Protein AF-A0A3S0C5V8-F1 (afdb_monomer)

Nearest PDB structures (foldseek):
  4mh6-assembly1_A  TM=5.976E-01  e=8.632E+00  Vibrio parahaemolyticus RIMD 2210633

pLDDT: mean 81.15, std 10.02, range [52.47, 95.38]

Organism: NCBI:txid2496558

Mean predicted aligned error: 11.66 Å

Secondary structure (DSSP, 8-state):
-HHHHHHHHHHHHHHHT-HHHHHHHHHHHHHHHHHHHHHHHHHTTHHHHHHHHHHHHHHHHHHHHHSTTS-HHHHHHHHHHHHHHHHHHHTT---GGGSHHHHHHHHHHHHH-

Solvent-accessible surface area (backbone atoms only — not comparable to full-atom values): 6441 Å² total; per-residue (Å²): 113,72,67,61,54,54,50,50,54,54,52,50,53,57,55,74,68,35,66,71,54,53,54,52,49,52,51,51,50,48,52,52,51,51,52,51,50,55,50,51,66,70,48,76,61,39,83,68,47,49,59,55,50,40,53,51,50,37,54,48,41,55,55,55,64,69,43,87,85,64,57,68,70,58,50,50,51,45,50,54,51,38,51,51,42,49,51,26,61,78,66,72,48,75,58,61,71,73,40,87,55,22,60,52,54,55,54,52,54,65,73,79,107

Radius of gyration: 24.87 Å; Cα contacts (8 Å, |Δi|>4): 39; chains: 1; bounding box: 40×32×78 Å

Sequence (113 aa):
MIRLLNLILNEQMKMYGRVRTWILAILLVLIVVTSAILSHSNHRGADDDWKKRAADTIQHNQTELASSDLPEKFKQQMREESALQQYMLDHNFPPTDNTLWGGTLGAAGLILL

Foldseek 3Di:
DVVVVVVVVVVVVVCVVDVVNVVVVVVVVVVVVVLVVVLVVVQPPQLVVQLVVLVVLLVVLVVVLVVPPDDVVVNVVSVVSNVVSVVCNVVVPGDCCNDPCVSVVVVVVVVVD

Structure (mmCIF, N/CA/C/O backbone):
data_AF-A0A3S0C5V8-F1
#
_entry.id   AF-A0A3S0C5V8-F1
#
loop_
_atom_site.group_PDB
_atom_site.id
_atom_site.type_symbol
_atom_site.label_atom_id
_atom_site.label_alt_id
_atom_site.label_comp_id
_atom_site.label_asym_id
_atom_site.label_entity_id
_atom_site.label_seq_id
_atom_site.pdbx_PDB_ins_code
_atom_site.Cartn_x
_atom_site.Cartn_y
_atom_site.Cartn_z
_atom_site.occupancy
_atom_site.B_iso_or_equiv
_atom_site.auth_seq_id
_atom_site.auth_comp_id
_atom_site.auth_asym_id
_atom_site.auth_atom_id
_atom_site.pdbx_PDB_model_num
ATOM 1 N N . MET A 1 1 ? -0.595 -8.120 -44.745 1.00 62.03 1 MET A N 1
ATOM 2 C CA . MET A 1 1 ? -0.215 -8.114 -43.311 1.00 62.03 1 MET A CA 1
ATOM 3 C C . MET A 1 1 ? 1.240 -7.688 -43.084 1.00 62.03 1 MET A C 1
ATOM 5 O O . MET A 1 1 ? 1.4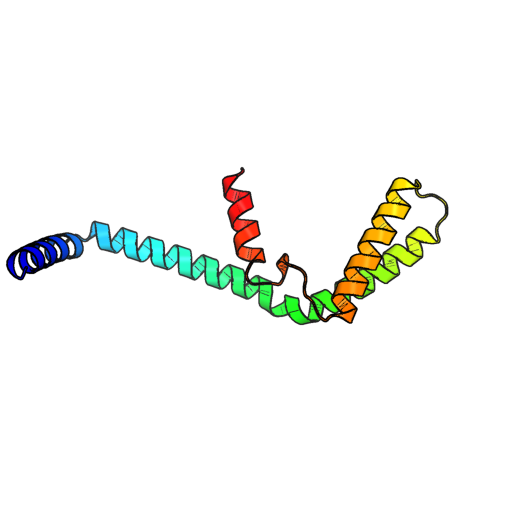50 -6.756 -42.325 1.00 62.03 1 MET A O 1
ATOM 9 N N . ILE A 1 2 ? 2.229 -8.243 -43.799 1.00 73.00 2 ILE A N 1
ATOM 10 C CA . ILE A 1 2 ? 3.671 -7.930 -43.617 1.00 73.00 2 ILE A CA 1
ATOM 11 C C . ILE A 1 2 ? 4.020 -6.435 -43.799 1.00 73.00 2 ILE A C 1
ATOM 13 O O . ILE A 1 2 ? 4.856 -5.897 -43.082 1.00 73.00 2 ILE A O 1
ATOM 17 N N . ARG A 1 3 ? 3.340 -5.717 -44.706 1.00 78.88 3 ARG A N 1
ATOM 18 C CA . ARG A 1 3 ? 3.603 -4.282 -44.934 1.00 78.88 3 ARG A CA 1
ATOM 19 C C . ARG A 1 3 ? 3.233 -3.391 -43.745 1.00 78.88 3 ARG A C 1
ATOM 21 O O . ARG A 1 3 ? 3.974 -2.466 -43.449 1.00 78.88 3 ARG A O 1
ATOM 28 N N . LEU A 1 4 ? 2.133 -3.686 -43.050 1.00 84.88 4 LEU A N 1
ATOM 29 C CA . LEU A 1 4 ? 1.724 -2.933 -41.858 1.00 84.88 4 LEU A CA 1
ATOM 30 C C . LEU A 1 4 ? 2.718 -3.133 -40.708 1.00 84.88 4 LEU A C 1
ATOM 32 O O . LEU A 1 4 ? 3.079 -2.170 -40.042 1.00 84.88 4 LEU A O 1
ATOM 36 N N . LEU A 1 5 ? 3.227 -4.357 -40.541 1.00 81.69 5 LEU A N 1
ATOM 37 C CA . LEU A 1 5 ? 4.267 -4.661 -39.555 1.00 81.69 5 LEU A CA 1
ATOM 38 C C . LEU A 1 5 ? 5.563 -3.885 -39.836 1.00 81.69 5 LEU A C 1
ATOM 40 O O . LEU A 1 5 ? 6.145 -3.322 -38.915 1.00 81.69 5 LEU A O 1
ATOM 44 N N . ASN A 1 6 ? 5.967 -3.761 -41.105 1.00 84.00 6 ASN A N 1
ATOM 45 C CA . ASN A 1 6 ? 7.142 -2.967 -41.477 1.00 84.00 6 ASN A CA 1
ATOM 46 C C . ASN A 1 6 ? 6.967 -1.464 -41.203 1.00 84.00 6 ASN A C 1
ATOM 48 O O . ASN A 1 6 ? 7.930 -0.809 -40.811 1.00 84.00 6 ASN A O 1
ATOM 52 N N . LEU A 1 7 ? 5.759 -0.909 -41.372 1.00 83.50 7 LEU A N 1
ATOM 53 C CA . LEU A 1 7 ? 5.484 0.484 -40.995 1.00 83.50 7 LEU A CA 1
ATOM 54 C C . LEU A 1 7 ? 5.566 0.682 -39.477 1.00 83.50 7 LEU A C 1
ATOM 56 O O . LEU A 1 7 ? 6.202 1.635 -39.032 1.00 83.50 7 LEU A O 1
ATOM 60 N N . ILE A 1 8 ? 4.978 -0.232 -38.699 1.00 82.69 8 ILE A N 1
ATOM 61 C CA . ILE A 1 8 ? 5.023 -0.194 -37.231 1.00 82.69 8 ILE A CA 1
ATOM 62 C C . ILE A 1 8 ? 6.473 -0.250 -36.743 1.00 82.69 8 ILE A C 1
ATOM 64 O O . ILE A 1 8 ? 6.872 0.566 -35.920 1.00 82.69 8 ILE A O 1
ATOM 68 N N . LEU A 1 9 ? 7.286 -1.159 -37.285 1.00 80.62 9 LEU A N 1
ATOM 69 C CA . LEU A 1 9 ? 8.702 -1.272 -36.927 1.00 80.62 9 LEU A CA 1
ATOM 70 C C . LEU A 1 9 ? 9.485 0.009 -37.251 1.00 80.62 9 LEU A C 1
ATOM 72 O O . LEU A 1 9 ? 10.312 0.441 -36.451 1.00 80.62 9 LEU A O 1
ATOM 76 N N . ASN A 1 10 ? 9.203 0.646 -38.390 1.00 86.75 10 ASN A N 1
ATOM 77 C CA . ASN A 1 10 ? 9.885 1.872 -38.808 1.00 86.75 10 ASN A CA 1
ATOM 78 C C . ASN A 1 10 ? 9.520 3.084 -37.926 1.00 86.75 10 ASN A C 1
ATOM 80 O O . ASN A 1 10 ? 10.380 3.889 -37.567 1.00 86.75 10 ASN A O 1
ATOM 84 N N . GLU A 1 11 ? 8.246 3.201 -37.550 1.00 84.06 11 GLU A N 1
ATOM 85 C CA . GLU A 1 11 ? 7.744 4.205 -36.600 1.00 84.06 11 GLU A CA 1
ATOM 86 C C . GLU A 1 11 ? 8.330 4.002 -35.195 1.00 84.06 11 GLU A C 1
ATOM 88 O O . GLU A 1 11 ? 8.850 4.946 -34.595 1.00 84.06 11 GLU A O 1
ATOM 93 N N . GLN A 1 12 ? 8.336 2.760 -34.699 1.00 82.19 12 GLN A N 1
ATOM 94 C CA . GLN A 1 12 ? 8.926 2.417 -33.403 1.00 82.19 12 GLN A CA 1
ATOM 95 C C . GLN A 1 12 ? 10.412 2.797 -33.357 1.00 82.19 12 GLN A C 1
ATOM 97 O O . GLN A 1 12 ? 10.854 3.468 -32.425 1.00 82.19 12 GLN A O 1
ATOM 102 N N . MET A 1 13 ? 11.180 2.483 -34.404 1.00 80.62 13 MET A N 1
ATOM 103 C CA . MET A 1 13 ? 12.602 2.837 -34.483 1.00 80.62 13 MET A CA 1
ATOM 104 C C . MET A 1 13 ? 12.840 4.358 -34.385 1.00 80.62 13 MET A C 1
ATOM 106 O O . MET A 1 13 ? 13.786 4.800 -33.733 1.00 80.62 13 MET A O 1
ATOM 110 N N . LYS A 1 14 ? 11.943 5.179 -34.954 1.00 78.38 14 LYS A N 1
ATOM 111 C CA . LYS A 1 14 ? 11.992 6.649 -34.826 1.00 78.38 14 LYS A CA 1
ATOM 112 C C . LYS A 1 14 ? 11.627 7.145 -33.427 1.00 78.38 14 LYS A C 1
ATOM 114 O O . LYS A 1 14 ? 12.210 8.129 -32.965 1.00 78.38 14 LYS A O 1
ATOM 119 N N . MET A 1 15 ? 10.681 6.494 -32.753 1.00 75.81 15 MET A N 1
ATOM 120 C CA . MET A 1 15 ? 10.297 6.822 -31.376 1.00 75.81 15 MET A CA 1
ATOM 121 C C . MET A 1 15 ? 11.429 6.527 -30.384 1.00 75.81 15 MET A C 1
ATOM 123 O O . MET A 1 15 ? 11.732 7.376 -29.539 1.00 75.81 15 MET A O 1
ATOM 127 N N . TYR A 1 16 ? 12.100 5.380 -30.538 1.00 77.62 16 TYR A N 1
ATOM 128 C CA . TYR A 1 16 ? 13.244 4.982 -29.709 1.00 77.62 16 TYR A CA 1
ATOM 129 C C . TYR A 1 16 ? 14.547 5.712 -30.069 1.00 77.62 16 TYR A C 1
ATOM 131 O O . TYR A 1 16 ? 15.442 5.793 -29.237 1.00 77.62 16 TYR A O 1
ATOM 139 N N . GLY A 1 17 ? 14.672 6.316 -31.253 1.00 79.81 17 GLY A N 1
ATOM 140 C CA . GLY A 1 17 ? 15.842 7.139 -31.604 1.00 79.81 17 GLY A CA 1
ATOM 141 C C . GLY A 1 17 ? 15.889 8.509 -30.912 1.00 79.81 17 GLY A C 1
ATOM 142 O O . GLY A 1 17 ? 16.847 9.265 -31.060 1.00 79.81 17 GLY A O 1
ATOM 143 N N . ARG A 1 18 ? 14.838 8.877 -30.176 1.00 86.69 18 ARG A N 1
ATOM 144 C CA . ARG A 1 18 ? 14.639 10.224 -29.647 1.00 86.69 18 ARG A CA 1
ATOM 145 C C . ARG A 1 18 ? 14.971 10.273 -28.154 1.00 86.69 18 ARG A C 1
ATOM 147 O O . ARG A 1 18 ? 14.228 9.759 -27.325 1.00 86.69 18 ARG A O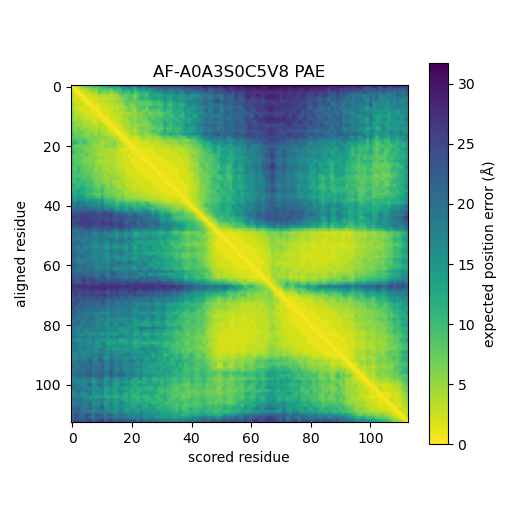 1
ATOM 154 N N . VAL A 1 19 ? 16.051 10.978 -27.809 1.00 84.75 19 VAL A N 1
ATOM 155 C CA . VAL A 1 19 ? 16.596 11.072 -26.436 1.00 84.75 19 VAL A CA 1
ATOM 156 C C . VAL A 1 19 ? 15.548 11.500 -25.397 1.00 84.75 19 VAL A C 1
ATOM 158 O O . VAL A 1 19 ? 15.483 10.920 -24.319 1.00 84.75 19 VAL A O 1
ATOM 161 N N . ARG A 1 20 ? 14.659 12.448 -25.729 1.00 88.12 20 ARG A N 1
ATOM 162 C CA . ARG A 1 20 ? 13.574 12.886 -24.823 1.00 88.12 20 ARG A CA 1
ATOM 163 C C . ARG A 1 20 ? 12.622 11.759 -24.398 1.00 88.12 20 ARG A C 1
ATOM 165 O O . ARG A 1 20 ? 12.144 11.781 -23.270 1.00 88.12 20 ARG A O 1
ATOM 172 N N . THR A 1 21 ? 12.376 10.771 -25.262 1.00 87.31 21 THR A N 1
ATOM 173 C CA . THR A 1 21 ? 11.535 9.611 -24.929 1.00 87.31 21 THR A CA 1
ATOM 174 C C . THR A 1 21 ? 12.212 8.748 -23.865 1.00 87.31 21 THR A C 1
ATOM 176 O O . THR A 1 21 ? 11.562 8.323 -22.917 1.00 87.31 21 THR A O 1
ATOM 179 N N . TRP A 1 22 ? 13.530 8.555 -23.971 1.00 88.88 22 TRP A N 1
ATOM 180 C CA . TRP A 1 22 ? 14.317 7.809 -22.987 1.00 88.88 22 TRP A CA 1
ATOM 181 C C . TRP A 1 22 ? 14.439 8.532 -21.651 1.00 88.88 22 TRP A C 1
ATOM 183 O O . TRP A 1 22 ? 14.327 7.886 -20.618 1.00 88.88 22 TRP A O 1
ATOM 193 N N . ILE A 1 23 ? 14.599 9.860 -21.654 1.00 91.81 23 ILE A N 1
ATOM 194 C CA . ILE A 1 23 ? 14.612 10.653 -20.415 1.00 91.81 23 ILE A CA 1
ATOM 195 C C . ILE A 1 23 ? 13.292 10.470 -19.655 1.00 91.81 23 ILE A C 1
ATOM 197 O O . ILE A 1 23 ? 13.312 10.171 -18.465 1.00 91.81 23 ILE A O 1
ATOM 201 N N . LEU A 1 24 ? 12.150 10.588 -20.343 1.00 91.31 24 LEU A N 1
ATOM 202 C CA . LEU A 1 24 ? 10.835 10.371 -19.732 1.00 91.31 24 LEU A CA 1
ATOM 203 C C . LEU A 1 24 ? 10.633 8.921 -19.282 1.00 91.31 24 LEU A C 1
ATOM 205 O O . LEU A 1 24 ? 10.111 8.694 -18.196 1.00 91.31 24 LEU A O 1
ATOM 209 N N . ALA A 1 25 ? 11.066 7.944 -20.082 1.00 90.81 25 ALA A N 1
ATOM 210 C CA . ALA A 1 25 ? 10.968 6.534 -19.719 1.00 90.81 25 ALA A CA 1
ATOM 211 C C . ALA A 1 25 ? 11.792 6.213 -18.463 1.00 90.81 25 ALA A C 1
ATOM 213 O O . ALA A 1 25 ? 11.282 5.577 -17.546 1.00 90.81 25 ALA A O 1
ATOM 214 N N . ILE A 1 26 ? 13.035 6.699 -18.386 1.00 94.19 26 ILE A N 1
ATOM 215 C CA . ILE A 1 26 ? 13.902 6.533 -17.212 1.00 94.19 26 ILE A CA 1
ATOM 216 C C . ILE A 1 26 ? 13.294 7.232 -15.997 1.00 94.19 26 ILE A C 1
ATOM 218 O O . ILE A 1 26 ? 13.277 6.649 -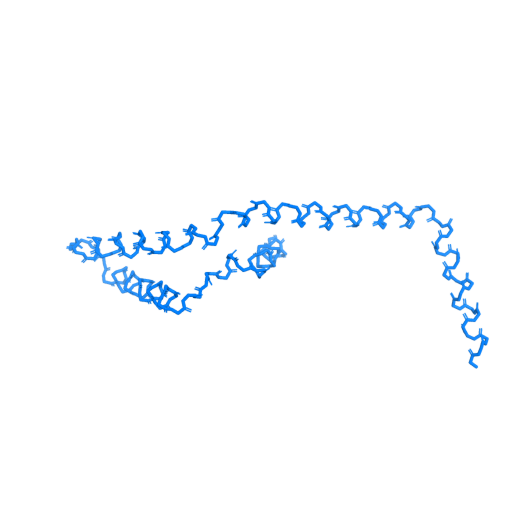14.919 1.00 94.19 26 ILE A O 1
ATOM 222 N N . LEU A 1 27 ? 12.759 8.445 -16.163 1.00 94.31 27 LEU A N 1
ATOM 223 C CA . LEU A 1 27 ? 12.083 9.164 -15.085 1.00 94.31 27 LEU A CA 1
ATOM 224 C C . LEU A 1 27 ? 10.883 8.371 -14.548 1.00 94.31 27 LEU A C 1
ATOM 226 O O . LEU A 1 27 ? 10.725 8.247 -13.337 1.00 94.31 27 LEU A O 1
ATOM 230 N N . LEU A 1 28 ? 10.071 7.794 -15.435 1.00 94.31 28 LEU A N 1
ATOM 231 C CA . LEU A 1 28 ? 8.921 6.974 -15.056 1.00 94.31 28 LEU A CA 1
ATOM 232 C C . LEU A 1 28 ? 9.371 5.713 -14.311 1.00 94.31 28 LEU A C 1
ATOM 234 O O . LEU A 1 28 ? 8.846 5.417 -13.239 1.00 94.31 28 LEU A O 1
ATOM 238 N N . VAL A 1 29 ? 10.388 5.015 -14.825 1.00 95.00 29 VAL A N 1
ATOM 239 C CA . VAL A 1 29 ? 10.991 3.864 -14.137 1.00 95.00 29 VAL A CA 1
ATOM 240 C C . VAL A 1 29 ? 11.507 4.271 -12.758 1.00 95.00 29 VAL A C 1
ATOM 242 O O . VAL A 1 29 ? 11.253 3.563 -11.790 1.00 95.00 29 VAL A O 1
ATOM 245 N N . LEU A 1 30 ? 12.174 5.421 -12.640 1.00 95.38 30 LEU A N 1
ATOM 246 C CA . LEU A 1 30 ? 12.697 5.915 -11.370 1.00 95.38 30 LEU A CA 1
ATOM 247 C C . LEU A 1 30 ? 11.570 6.148 -10.362 1.00 95.38 30 LEU A C 1
ATOM 249 O O . LEU A 1 30 ? 11.693 5.677 -9.238 1.00 95.38 30 LEU A O 1
ATOM 253 N N . ILE A 1 31 ? 10.471 6.793 -10.767 1.00 91.50 31 ILE A N 1
ATOM 254 C CA . ILE A 1 31 ? 9.290 7.024 -9.915 1.00 91.50 31 ILE A CA 1
ATOM 255 C C . ILE A 1 31 ? 8.674 5.697 -9.444 1.00 91.50 31 ILE A C 1
ATOM 257 O O . ILE A 1 31 ? 8.341 5.540 -8.268 1.00 91.50 31 ILE A O 1
ATOM 261 N N . VAL A 1 32 ? 8.533 4.718 -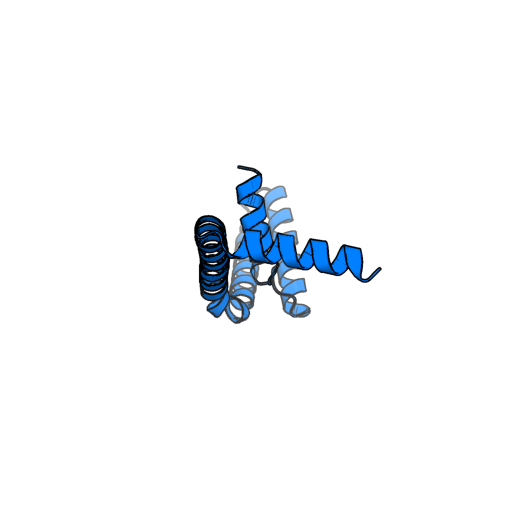10.343 1.00 88.19 32 VAL A N 1
ATOM 262 C CA . VAL A 1 32 ? 7.997 3.390 -9.997 1.00 88.19 32 VAL A CA 1
ATOM 263 C C . VAL A 1 32 ? 8.929 2.657 -9.029 1.00 88.19 32 VAL A C 1
ATOM 265 O O . VAL A 1 32 ? 8.475 2.065 -8.054 1.00 88.19 32 VAL A O 1
ATOM 268 N N . VAL A 1 33 ? 10.240 2.721 -9.252 1.00 89.69 33 VAL A N 1
ATOM 269 C CA . VAL A 1 33 ? 11.220 2.055 -8.388 1.00 89.69 33 VAL A CA 1
ATOM 270 C C . VAL A 1 33 ? 11.276 2.712 -7.008 1.00 89.69 33 VAL A C 1
ATOM 272 O O . VAL A 1 33 ? 11.242 2.003 -6.005 1.00 89.69 33 VAL A O 1
ATOM 275 N N . THR A 1 34 ? 11.322 4.044 -6.919 1.00 86.00 34 THR A N 1
ATOM 276 C CA . THR A 1 34 ? 11.347 4.733 -5.619 1.00 86.00 34 THR A CA 1
ATOM 277 C C . THR A 1 34 ? 10.057 4.516 -4.839 1.00 86.00 34 THR A C 1
ATOM 279 O O . THR A 1 34 ? 10.128 4.209 -3.651 1.00 86.00 34 THR A O 1
ATOM 282 N N . SER A 1 35 ? 8.890 4.587 -5.485 1.00 80.06 35 SER A N 1
ATOM 283 C CA . SER A 1 35 ? 7.609 4.272 -4.832 1.00 80.06 35 SER A CA 1
ATOM 284 C C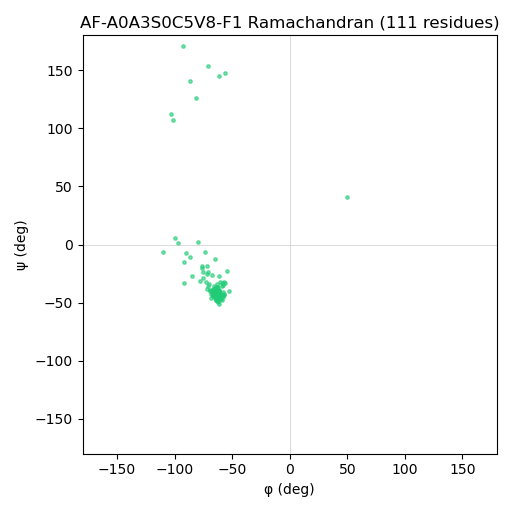 . SER A 1 35 ? 7.540 2.822 -4.339 1.00 80.06 35 SER A C 1
ATOM 286 O O . SER A 1 35 ? 7.105 2.586 -3.211 1.00 80.06 35 SER A O 1
ATOM 288 N N . ALA A 1 36 ? 8.040 1.857 -5.116 1.00 79.06 36 ALA A N 1
ATOM 289 C CA . ALA A 1 36 ? 8.107 0.459 -4.697 1.00 79.06 36 ALA A CA 1
ATOM 290 C C . ALA A 1 36 ? 9.039 0.252 -3.491 1.00 79.06 36 ALA A C 1
ATOM 292 O O . ALA A 1 36 ? 8.687 -0.469 -2.557 1.00 79.06 36 ALA A O 1
ATOM 293 N N . ILE A 1 37 ? 10.205 0.907 -3.477 1.00 81.75 37 ILE A N 1
ATOM 294 C CA . ILE A 1 37 ? 11.154 0.836 -2.355 1.00 81.75 37 ILE A CA 1
ATOM 295 C C . ILE A 1 37 ? 10.537 1.432 -1.085 1.00 81.75 37 ILE A C 1
ATOM 297 O O . ILE A 1 37 ? 10.584 0.786 -0.039 1.00 81.75 37 ILE A O 1
ATOM 301 N N . LEU A 1 38 ? 9.934 2.622 -1.179 1.00 76.06 38 LEU A N 1
ATOM 302 C CA . LEU A 1 38 ? 9.281 3.296 -0.049 1.00 76.06 38 LEU A CA 1
ATOM 303 C C . LEU A 1 38 ? 8.096 2.488 0.494 1.00 76.06 38 LEU A C 1
ATOM 305 O O . LEU A 1 38 ? 7.918 2.366 1.707 1.00 76.06 38 LEU A O 1
ATOM 309 N N . SER A 1 39 ? 7.307 1.889 -0.400 1.00 67.94 39 SER A N 1
ATOM 310 C CA . SER A 1 39 ? 6.236 0.977 -0.011 1.00 67.94 39 SER A CA 1
ATOM 311 C C . SER A 1 39 ? 6.812 -0.224 0.739 1.00 67.94 39 SER A C 1
ATOM 313 O O . SER A 1 39 ? 6.418 -0.488 1.872 1.00 67.94 39 SER A O 1
ATOM 315 N N . HIS A 1 40 ? 7.822 -0.898 0.188 1.00 66.31 40 HIS A N 1
ATOM 316 C CA . HIS A 1 40 ? 8.404 -2.080 0.817 1.00 66.31 40 HIS A CA 1
ATOM 317 C C . HIS A 1 40 ? 9.053 -1.789 2.182 1.00 66.31 40 HIS A C 1
ATOM 319 O O . HIS A 1 40 ? 8.924 -2.603 3.098 1.00 66.31 40 HIS A O 1
ATOM 325 N N . SER A 1 41 ? 9.703 -0.632 2.364 1.00 61.72 41 SER A N 1
ATOM 326 C CA . SER A 1 41 ? 10.276 -0.252 3.663 1.00 61.72 41 SER A CA 1
ATOM 327 C C . SER A 1 41 ? 9.219 -0.069 4.752 1.00 61.72 41 SER A C 1
ATOM 329 O O . SER A 1 41 ? 9.464 -0.478 5.883 1.00 61.72 41 SER A O 1
ATOM 331 N N . ASN A 1 42 ? 8.037 0.458 4.420 1.00 59.97 42 ASN A N 1
ATOM 332 C CA . ASN A 1 42 ? 6.943 0.598 5.387 1.00 59.97 42 ASN A CA 1
ATOM 333 C C . ASN A 1 42 ? 6.316 -0.751 5.783 1.00 59.97 42 ASN A C 1
ATOM 335 O O . ASN A 1 42 ? 5.749 -0.863 6.866 1.00 59.97 42 ASN A O 1
ATOM 339 N N . HIS A 1 43 ? 6.426 -1.780 4.938 1.00 57.97 43 HIS A N 1
ATOM 340 C CA . HIS A 1 43 ? 5.779 -3.077 5.172 1.00 57.97 43 HIS A CA 1
ATOM 341 C C . HIS A 1 43 ? 6.661 -4.089 5.922 1.00 57.97 43 HIS A C 1
ATOM 343 O O . HIS A 1 43 ? 6.138 -5.068 6.447 1.00 57.97 43 HIS A O 1
ATOM 349 N N . ARG A 1 44 ? 7.983 -3.877 6.027 1.00 52.47 44 ARG A N 1
ATOM 350 C CA . ARG A 1 44 ? 8.924 -4.855 6.623 1.00 52.47 44 ARG A CA 1
ATOM 351 C C . ARG A 1 44 ? 8.735 -5.147 8.122 1.00 52.47 44 ARG A C 1
ATOM 353 O O . ARG A 1 44 ? 9.316 -6.117 8.590 1.00 52.47 44 ARG A O 1
ATOM 360 N N . GLY A 1 45 ? 7.940 -4.365 8.853 1.00 52.94 45 GLY A N 1
ATOM 361 C CA . GLY A 1 45 ? 7.532 -4.672 10.238 1.00 52.94 45 GLY A CA 1
ATOM 362 C C . GLY A 1 45 ? 6.050 -5.030 10.385 1.00 52.94 45 GLY A C 1
ATOM 363 O O . GLY A 1 45 ? 5.596 -5.421 11.451 1.00 52.94 45 GLY A O 1
ATOM 364 N N . ALA A 1 46 ? 5.267 -4.903 9.315 1.00 56.72 46 ALA A N 1
ATOM 365 C CA . ALA A 1 46 ? 3.822 -4.807 9.433 1.00 56.72 46 ALA A CA 1
ATOM 366 C C . ALA A 1 46 ? 3.141 -6.149 9.755 1.00 56.72 46 ALA A C 1
ATOM 368 O O . ALA A 1 46 ? 2.093 -6.124 10.397 1.00 56.72 46 ALA A O 1
ATOM 369 N N . ASP A 1 47 ? 3.711 -7.287 9.339 1.00 59.34 47 ASP A N 1
ATOM 370 C CA . ASP A 1 47 ? 3.036 -8.598 9.373 1.00 59.34 47 ASP A CA 1
ATOM 371 C C . ASP A 1 47 ? 3.000 -9.256 10.769 1.00 59.34 47 ASP A C 1
ATOM 373 O O . ASP A 1 47 ? 2.014 -9.896 11.127 1.00 59.34 47 ASP A O 1
ATOM 377 N N . ASP A 1 48 ? 4.010 -9.017 11.608 1.00 61.62 48 ASP A N 1
ATOM 378 C CA . ASP A 1 48 ? 3.985 -9.443 13.018 1.00 61.62 48 ASP A CA 1
ATOM 379 C C . ASP A 1 48 ? 3.409 -8.346 13.933 1.00 61.62 48 ASP A C 1
ATOM 381 O O . ASP A 1 48 ? 2.687 -8.635 14.894 1.00 61.62 48 ASP A O 1
ATOM 385 N N . ASP A 1 49 ? 3.631 -7.067 13.602 1.00 76.88 49 ASP A N 1
ATOM 386 C CA . ASP A 1 49 ? 3.189 -5.950 14.442 1.00 76.88 49 ASP A CA 1
ATOM 387 C C . ASP A 1 49 ? 1.672 -5.730 14.417 1.00 76.88 49 ASP A C 1
ATOM 389 O O . ASP A 1 49 ? 1.123 -5.150 15.355 1.00 76.88 49 ASP A O 1
ATOM 393 N N . TRP A 1 50 ? 0.948 -6.131 13.364 1.00 82.62 50 TRP A N 1
ATOM 394 C CA . TRP A 1 50 ? -0.507 -5.908 13.328 1.00 82.62 50 TRP A CA 1
ATOM 395 C C . TRP A 1 50 ? -1.262 -6.771 14.325 1.00 82.62 50 TRP A C 1
ATOM 397 O O . TRP A 1 50 ? -2.232 -6.294 14.904 1.00 82.62 50 TRP A O 1
ATOM 407 N N . LYS A 1 51 ? -0.799 -8.001 14.576 1.00 85.31 51 LYS A N 1
ATOM 408 C CA . LYS A 1 51 ? -1.427 -8.880 15.567 1.00 85.31 51 LYS A CA 1
ATOM 409 C C . LYS A 1 51 ? -1.260 -8.320 16.967 1.00 85.31 51 LYS A C 1
ATOM 411 O O . LYS A 1 51 ? -2.211 -8.288 17.741 1.00 85.31 51 LYS A O 1
ATOM 416 N N . LYS A 1 52 ? -0.053 -7.832 17.261 1.00 86.56 52 LYS A N 1
ATOM 417 C CA . LYS A 1 52 ? 0.249 -7.165 18.525 1.00 86.56 52 LYS A CA 1
ATOM 418 C C . LYS A 1 52 ? -0.597 -5.904 18.698 1.00 86.56 52 LYS A C 1
ATOM 420 O O . LYS A 1 52 ? -1.253 -5.762 19.719 1.00 86.56 52 LYS A O 1
ATOM 425 N N . ARG A 1 53 ? -0.663 -5.049 17.670 1.00 85.19 53 ARG A N 1
ATOM 426 C CA . ARG A 1 53 ? -1.512 -3.848 17.681 1.00 85.19 53 ARG A CA 1
ATOM 427 C C . ARG A 1 53 ? -2.993 -4.181 17.868 1.00 85.19 53 ARG A C 1
ATOM 429 O O . ARG A 1 53 ? -3.644 -3.530 18.669 1.00 85.19 53 ARG A O 1
ATOM 436 N N . ALA A 1 54 ? -3.503 -5.206 17.187 1.00 88.00 54 ALA A N 1
ATOM 437 C CA . ALA A 1 54 ? -4.887 -5.646 17.340 1.00 88.00 54 ALA A CA 1
ATOM 438 C C . ALA A 1 54 ? -5.172 -6.155 18.765 1.00 88.00 54 ALA A C 1
ATOM 440 O O . ALA A 1 54 ? -6.176 -5.787 19.368 1.00 88.00 54 ALA A O 1
ATOM 441 N N . ALA A 1 55 ? -4.268 -6.949 19.346 1.00 88.75 55 ALA A N 1
ATOM 442 C CA . ALA A 1 55 ? -4.400 -7.399 20.731 1.00 88.75 55 ALA A CA 1
ATOM 443 C C . ALA A 1 55 ? -4.375 -6.223 21.727 1.00 88.75 55 ALA A C 1
ATOM 445 O O . ALA A 1 55 ? -5.225 -6.156 22.619 1.00 88.75 55 ALA A O 1
ATOM 446 N N . ASP A 1 56 ? -3.456 -5.272 21.535 1.00 89.62 56 ASP A N 1
ATOM 447 C CA . ASP A 1 56 ? -3.338 -4.072 22.368 1.00 89.62 56 ASP A CA 1
ATOM 448 C C . ASP A 1 56 ? -4.605 -3.201 22.277 1.00 89.62 56 ASP A C 1
ATO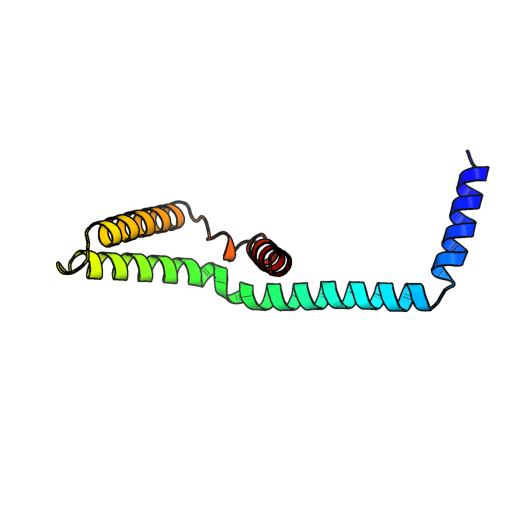M 450 O O . ASP A 1 56 ? -5.126 -2.757 23.303 1.00 89.62 56 ASP A O 1
ATOM 454 N N . THR A 1 57 ? -5.157 -2.995 21.076 1.00 87.44 57 THR A N 1
ATOM 455 C CA . THR A 1 57 ? -6.390 -2.217 20.884 1.00 87.44 57 THR A CA 1
ATOM 456 C C . THR A 1 57 ? -7.611 -2.916 21.482 1.00 87.44 57 THR A C 1
ATOM 458 O O . THR A 1 57 ? -8.425 -2.259 22.127 1.00 87.44 57 THR A O 1
ATOM 461 N N . ILE A 1 58 ? -7.737 -4.242 21.360 1.00 91.19 58 ILE A N 1
ATOM 462 C CA . ILE A 1 58 ? -8.815 -4.991 22.026 1.00 91.19 58 ILE A CA 1
ATOM 463 C C . ILE A 1 58 ? -8.723 -4.830 23.549 1.00 91.19 58 ILE A C 1
ATOM 465 O O . ILE A 1 58 ? -9.735 -4.556 24.198 1.00 91.19 58 ILE A O 1
ATOM 469 N N . GLN A 1 59 ? -7.525 -4.957 24.129 1.00 91.00 59 GLN A N 1
ATOM 470 C CA . GLN A 1 59 ? -7.323 -4.797 25.571 1.00 91.00 59 GLN A CA 1
ATOM 471 C C . GLN A 1 59 ? -7.619 -3.363 26.038 1.00 91.00 59 GLN A C 1
ATOM 473 O O . GLN A 1 59 ? -8.254 -3.159 27.080 1.00 91.00 59 GLN A O 1
ATOM 478 N N . HIS A 1 60 ? -7.191 -2.366 25.264 1.00 89.00 60 HIS A N 1
ATOM 479 C CA . HIS A 1 60 ? -7.470 -0.962 25.537 1.00 89.00 60 HIS A CA 1
ATOM 480 C C . HIS A 1 60 ? -8.976 -0.682 25.502 1.00 89.00 60 HIS A C 1
ATOM 482 O O . HIS A 1 60 ? -9.528 -0.179 26.482 1.00 89.00 60 HIS A O 1
ATOM 488 N N . ASN A 1 61 ? -9.663 -1.128 24.449 1.00 88.31 61 ASN A N 1
ATOM 489 C CA . ASN A 1 61 ? -11.101 -0.944 24.306 1.00 88.31 61 ASN A CA 1
ATOM 490 C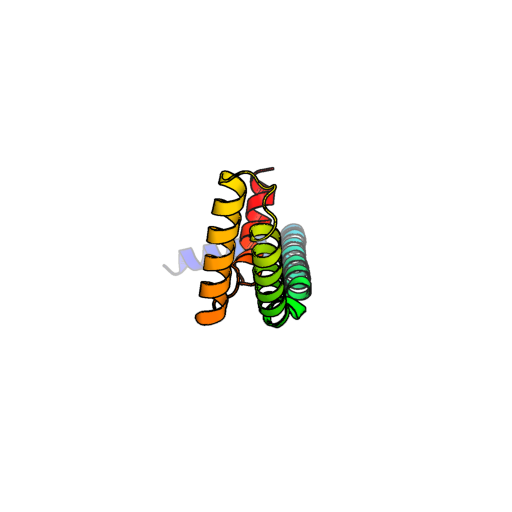 C . ASN A 1 61 ? -11.880 -1.637 25.428 1.00 88.31 61 ASN A C 1
ATOM 492 O O . ASN A 1 61 ? -12.823 -1.060 25.955 1.00 88.31 61 ASN A O 1
ATOM 496 N N . GLN A 1 62 ? -11.485 -2.842 25.852 1.00 87.00 62 GLN A N 1
ATOM 497 C CA . GLN A 1 62 ? -12.107 -3.506 27.006 1.00 87.00 62 GLN A CA 1
ATOM 498 C C . GLN A 1 62 ? -11.940 -2.702 28.303 1.00 87.00 62 GLN A C 1
ATOM 500 O O . GLN A 1 62 ? -12.875 -2.620 29.100 1.00 87.00 62 GLN A O 1
ATOM 505 N N . THR A 1 63 ? -10.771 -2.088 28.500 1.00 86.62 63 THR A N 1
ATOM 506 C CA . THR A 1 63 ? -10.483 -1.256 29.678 1.00 86.62 63 THR A CA 1
ATOM 507 C C . THR A 1 63 ? -11.333 0.014 29.684 1.00 86.62 63 THR A C 1
ATOM 509 O O . THR A 1 63 ? -11.913 0.373 30.707 1.00 86.62 63 THR A O 1
ATOM 512 N N . GLU A 1 64 ? -11.454 0.673 28.535 1.00 84.75 64 GLU A N 1
ATOM 513 C CA . GLU A 1 64 ? -12.263 1.882 28.382 1.00 84.75 64 GLU A CA 1
ATOM 514 C C . GLU A 1 64 ? -13.770 1.596 28.399 1.00 84.75 64 GLU A C 1
ATOM 516 O O . GLU A 1 64 ? -14.542 2.372 28.945 1.00 84.75 64 GLU A O 1
ATOM 521 N N . LEU A 1 65 ? -14.214 0.442 27.901 1.00 84.12 65 LEU A N 1
ATOM 522 C CA . LEU A 1 65 ? -15.611 0.013 28.016 1.00 84.12 65 LEU A CA 1
ATOM 523 C C . LEU A 1 65 ? -16.015 -0.307 29.462 1.00 84.12 65 LEU A C 1
ATOM 525 O O . LEU A 1 65 ? -17.199 -0.215 29.796 1.00 84.12 65 LEU A O 1
ATOM 529 N N . ALA A 1 66 ? -15.054 -0.694 30.306 1.00 80.94 66 ALA A N 1
ATOM 530 C CA . ALA A 1 66 ? -15.264 -0.884 31.737 1.00 80.94 66 ALA A CA 1
ATOM 531 C C . ALA A 1 66 ? -15.331 0.450 32.503 1.00 80.94 66 ALA A C 1
ATOM 533 O O . ALA A 1 66 ? -15.892 0.491 33.602 1.00 80.94 66 ALA A O 1
ATOM 534 N N . SER A 1 67 ? -14.806 1.544 31.936 1.00 76.38 67 SER A N 1
ATOM 535 C CA . SER A 1 67 ? -14.973 2.879 32.502 1.00 76.38 67 SER A CA 1
ATOM 536 C C . SER A 1 67 ? -16.341 3.450 32.091 1.00 76.38 67 SER A C 1
ATOM 538 O O . SER A 1 67 ? -16.757 3.453 30.933 1.00 76.38 67 SER A O 1
ATOM 540 N N . SER A 1 68 ? -17.131 3.870 33.081 1.00 65.69 68 SER A N 1
ATOM 541 C CA . SER A 1 68 ? -18.563 4.149 32.887 1.00 65.69 68 SER A CA 1
ATOM 542 C C . SER A 1 68 ? -18.868 5.512 32.241 1.00 65.69 68 SER A C 1
ATOM 544 O O . SER A 1 68 ? -20.044 5.842 32.088 1.00 65.69 68 SER A O 1
ATOM 546 N N . ASP A 1 69 ? -17.852 6.296 31.871 1.00 77.88 69 ASP A N 1
ATOM 547 C CA . ASP A 1 69 ? -18.001 7.723 31.533 1.00 77.88 69 ASP A CA 1
ATOM 548 C C . ASP A 1 69 ? -18.113 8.004 30.020 1.00 77.88 69 ASP A C 1
ATOM 550 O O . ASP A 1 69 ? -18.242 9.147 29.585 1.00 77.88 69 ASP A O 1
ATOM 554 N N . LEU A 1 70 ? -18.084 6.958 29.187 1.00 79.12 70 LEU A N 1
ATOM 555 C CA . LEU A 1 70 ? -18.187 7.105 27.735 1.00 79.12 70 LEU A CA 1
ATOM 556 C C . LEU A 1 70 ? -19.651 7.142 27.253 1.00 79.12 70 LEU A C 1
ATOM 558 O O . LEU A 1 70 ? -20.480 6.351 27.719 1.00 79.12 70 LEU A O 1
ATOM 562 N N . PRO A 1 71 ? -19.992 7.995 26.268 1.00 83.88 71 PRO A N 1
ATOM 563 C CA . PRO A 1 71 ? -21.306 7.966 25.632 1.00 83.88 71 PRO A CA 1
ATOM 564 C C . PRO A 1 71 ? -21.562 6.623 24.929 1.00 83.88 71 PRO A C 1
ATOM 566 O O . PRO A 1 71 ? -20.660 6.054 24.315 1.00 83.88 71 PRO A O 1
ATOM 569 N N . GLU A 1 72 ? -22.809 6.141 24.934 1.00 83.88 72 GLU A N 1
ATOM 570 C CA . GLU A 1 72 ? -23.159 4.819 24.376 1.00 83.88 72 GLU A CA 1
ATOM 571 C C . GLU A 1 72 ? -22.772 4.631 22.901 1.00 83.88 72 GLU A C 1
ATOM 573 O O . GLU A 1 72 ? -22.371 3.540 22.506 1.0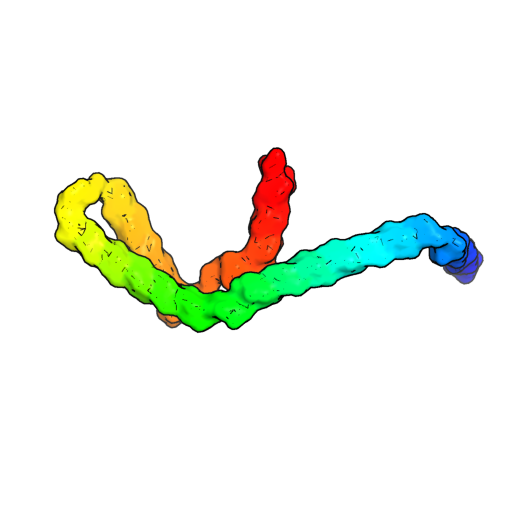0 83.88 72 GLU A O 1
ATOM 578 N N . LYS A 1 73 ? -22.799 5.695 22.086 1.00 85.12 73 LYS A N 1
ATOM 579 C CA . LYS A 1 73 ? -22.310 5.626 20.698 1.00 85.12 73 LYS A CA 1
ATOM 580 C C . LYS A 1 73 ? -20.834 5.234 20.609 1.00 85.12 73 LYS A C 1
ATOM 582 O O . LYS A 1 73 ? -20.486 4.415 19.765 1.00 85.12 73 LYS A O 1
ATOM 587 N N . PHE A 1 74 ? -19.989 5.798 21.470 1.00 84.81 74 PHE A N 1
ATOM 588 C CA . PHE A 1 74 ? -18.564 5.465 21.500 1.00 84.81 74 PHE A CA 1
ATOM 589 C C . PHE A 1 74 ? -18.364 4.033 21.982 1.00 84.81 74 PHE A C 1
ATOM 591 O O . PHE A 1 74 ? -17.643 3.271 21.347 1.00 84.81 74 PHE A O 1
ATOM 598 N N . LYS A 1 75 ? -19.094 3.618 23.024 1.00 85.56 75 LYS A N 1
ATOM 599 C CA . LYS A 1 75 ? -19.050 2.228 23.494 1.00 85.56 75 LYS A CA 1
ATOM 600 C C . LYS A 1 75 ? -19.447 1.236 22.402 1.00 85.56 75 LYS A C 1
ATOM 602 O O . LYS A 1 75 ? -18.823 0.186 22.270 1.00 85.56 75 LYS A O 1
ATOM 607 N N . GLN A 1 76 ? -20.473 1.553 21.614 1.00 88.38 76 GLN A N 1
ATOM 608 C CA . GLN A 1 76 ? -20.887 0.704 20.503 1.00 88.38 76 GLN A CA 1
ATOM 609 C C . GLN A 1 76 ? -19.794 0.610 19.428 1.00 88.38 76 GLN A C 1
ATOM 611 O O . GLN A 1 76 ? -19.432 -0.500 19.046 1.00 88.38 76 GLN A O 1
ATOM 616 N N . GLN A 1 77 ? -19.220 1.741 19.006 1.00 88.44 77 GLN A N 1
ATOM 617 C CA . GLN A 1 77 ? -18.127 1.755 18.026 1.00 88.44 77 GLN A CA 1
ATOM 618 C C . GLN A 1 77 ? -16.919 0.939 18.494 1.00 88.44 77 GLN A C 1
ATOM 620 O O . GLN A 1 77 ? -16.393 0.133 17.735 1.00 88.44 77 GLN A O 1
ATOM 625 N N . MET A 1 78 ? -16.527 1.076 19.761 1.00 88.06 78 MET A N 1
ATOM 626 C CA . MET A 1 78 ? -15.395 0.336 20.322 1.00 88.06 78 MET A CA 1
ATOM 627 C C . MET A 1 78 ? -15.651 -1.171 20.373 1.00 88.06 78 MET A C 1
ATOM 629 O O . MET A 1 78 ? -14.742 -1.956 20.111 1.00 88.06 78 MET A O 1
ATOM 633 N N . ARG A 1 79 ? -16.888 -1.598 20.673 1.00 89.00 79 ARG A N 1
ATOM 634 C CA . ARG A 1 79 ? -17.272 -3.020 20.623 1.00 89.00 79 ARG A CA 1
ATOM 635 C C . ARG A 1 79 ? -17.222 -3.570 19.204 1.00 89.00 79 ARG A C 1
ATOM 637 O O . ARG A 1 79 ? -16.728 -4.677 19.012 1.00 89.00 79 ARG A O 1
ATOM 644 N N . GLU A 1 80 ? -17.740 -2.820 18.236 1.00 91.00 80 GLU A N 1
ATOM 645 C CA . GLU A 1 80 ? -17.709 -3.198 16.819 1.00 91.00 80 GLU A CA 1
ATOM 646 C C . GLU A 1 80 ? -16.264 -3.308 16.315 1.00 91.00 80 GLU A C 1
ATOM 648 O O . GLU A 1 80 ? -15.902 -4.306 15.692 1.00 91.00 80 GLU A O 1
ATOM 653 N N . GLU A 1 81 ? -15.418 -2.337 16.659 1.00 89.25 81 GLU A N 1
ATOM 654 C CA . GLU A 1 81 ? -14.002 -2.336 16.298 1.00 89.25 81 GLU A CA 1
ATOM 655 C C . GLU A 1 81 ? -13.250 -3.516 16.928 1.00 89.25 81 GLU A C 1
ATOM 657 O O . GLU A 1 81 ? -12.544 -4.244 16.229 1.00 89.25 81 GLU A O 1
ATOM 662 N N . SER A 1 82 ? -13.442 -3.770 18.227 1.00 91.69 82 SER A N 1
ATOM 663 C CA . SER A 1 82 ? -12.823 -4.920 18.894 1.00 91.69 82 SER A CA 1
ATOM 664 C C . SER A 1 82 ? -13.304 -6.254 18.323 1.00 91.69 82 SER A C 1
ATOM 666 O O . SER A 1 82 ? -12.498 -7.169 18.172 1.00 91.69 82 SER A O 1
ATOM 668 N N . ALA A 1 83 ? -14.588 -6.376 17.971 1.00 92.31 83 ALA A N 1
ATOM 669 C CA . ALA A 1 83 ? -15.121 -7.582 17.340 1.00 92.31 83 ALA A CA 1
ATOM 670 C C . ALA A 1 83 ? -14.501 -7.821 15.954 1.00 92.31 83 ALA A C 1
ATOM 672 O O . ALA A 1 83 ? -14.150 -8.956 15.626 1.00 92.31 83 ALA A O 1
ATOM 673 N N . LEU A 1 84 ? -14.318 -6.760 15.162 1.00 91.00 84 LEU A N 1
ATOM 674 C CA . LEU A 1 84 ? -13.654 -6.839 13.864 1.00 91.00 84 LEU A CA 1
ATOM 675 C C . LEU A 1 84 ? -12.188 -7.268 14.011 1.00 91.00 84 LEU A C 1
ATOM 677 O O . LEU A 1 84 ? -11.744 -8.179 13.316 1.00 91.00 84 LEU A O 1
ATOM 681 N N . GLN A 1 85 ? -11.447 -6.661 14.938 1.00 90.06 85 GLN A N 1
ATOM 682 C CA . GLN A 1 85 ? -10.049 -7.021 15.180 1.00 90.06 85 GLN A CA 1
ATOM 683 C C . GLN A 1 85 ? -9.897 -8.454 15.699 1.00 90.06 85 GLN A C 1
ATOM 685 O O . GLN A 1 85 ? -8.992 -9.166 15.264 1.00 90.06 85 GLN A O 1
ATOM 690 N N . GLN A 1 86 ? -10.804 -8.912 16.568 1.00 90.81 86 GLN A N 1
ATOM 691 C CA . GLN A 1 86 ? -10.819 -10.300 17.031 1.00 90.81 86 GLN A CA 1
ATOM 692 C C . GLN A 1 86 ? -11.070 -11.264 15.866 1.00 90.81 86 GLN A C 1
ATOM 694 O O . GLN A 1 86 ? -10.333 -12.230 15.706 1.00 90.81 86 GLN A O 1
ATOM 699 N N . TYR A 1 87 ? -12.047 -10.963 15.005 1.00 92.19 87 TYR A N 1
ATOM 700 C CA . TYR A 1 87 ? -12.315 -11.747 13.798 1.00 92.19 87 TYR A CA 1
ATOM 701 C C . TYR A 1 87 ? -11.078 -11.846 12.890 1.00 92.19 87 TYR A C 1
ATOM 703 O O . TYR A 1 87 ? -10.736 -12.922 12.397 1.00 92.19 87 TYR A O 1
ATOM 711 N N . MET A 1 88 ? -10.366 -10.733 12.708 1.00 89.06 88 MET A N 1
ATOM 712 C CA . MET A 1 88 ? -9.132 -10.674 11.925 1.00 89.06 88 MET A CA 1
ATOM 713 C C . MET A 1 88 ? -8.007 -11.517 12.535 1.00 89.06 88 MET A C 1
ATOM 715 O O . MET A 1 88 ? -7.325 -12.238 11.805 1.00 89.06 88 MET A O 1
ATOM 719 N N . LEU A 1 89 ? -7.833 -11.472 13.859 1.00 90.06 89 LEU A N 1
ATOM 720 C CA . LEU A 1 89 ? -6.874 -12.313 14.582 1.00 90.06 89 LEU A CA 1
ATOM 721 C C . LEU A 1 89 ? -7.222 -13.801 14.454 1.00 90.06 89 LEU A C 1
ATOM 723 O O . LEU A 1 89 ? -6.356 -14.598 14.088 1.00 90.06 89 LEU A O 1
ATOM 727 N N . ASP A 1 90 ? -8.486 -14.158 14.687 1.00 91.19 90 ASP A N 1
ATOM 728 C CA . ASP A 1 90 ? -8.972 -15.541 14.663 1.00 91.19 90 ASP A CA 1
ATOM 729 C C . ASP A 1 90 ? -8.834 -16.172 13.273 1.00 91.19 90 ASP A C 1
ATOM 731 O O . ASP A 1 90 ? -8.598 -17.372 13.146 1.00 91.19 90 ASP A O 1
ATOM 735 N N . HIS A 1 91 ? -9.004 -15.375 12.216 1.00 90.75 91 HIS A N 1
ATOM 736 C CA . HIS A 1 91 ? -8.937 -15.839 10.826 1.00 90.75 91 HIS A CA 1
ATOM 737 C C . HIS A 1 91 ? -7.589 -15.536 10.159 1.00 90.75 91 HIS A C 1
ATOM 739 O O . HIS A 1 91 ? -7.422 -15.804 8.968 1.00 90.75 91 HIS A O 1
ATOM 745 N N . ASN A 1 92 ? -6.619 -15.004 10.915 1.00 85.00 92 ASN A N 1
ATOM 746 C CA . ASN A 1 92 ? -5.304 -14.593 10.423 1.00 85.00 92 ASN A CA 1
ATOM 747 C C . ASN A 1 92 ? -5.396 -13.696 9.168 1.00 85.00 92 ASN A C 1
ATOM 749 O O . ASN A 1 92 ? -4.639 -13.860 8.210 1.00 85.00 92 ASN A O 1
ATOM 753 N N . PHE A 1 93 ? -6.357 -12.771 9.172 1.00 83.69 93 PHE A N 1
ATOM 754 C CA . PHE A 1 93 ? -6.630 -11.845 8.081 1.00 83.69 93 PHE A CA 1
ATOM 755 C C . PHE A 1 93 ? -6.043 -10.463 8.413 1.00 83.69 93 PHE A C 1
ATOM 757 O O . PHE A 1 93 ? -6.584 -9.773 9.280 1.00 83.69 93 PHE A O 1
ATOM 764 N N . PRO A 1 94 ? -4.943 -10.040 7.765 1.00 79.75 94 PRO A N 1
ATOM 765 C CA . PRO A 1 94 ? -4.305 -8.767 8.073 1.00 79.75 94 PRO A CA 1
ATOM 766 C C . PRO A 1 94 ? -5.155 -7.570 7.606 1.00 79.75 94 PRO A C 1
ATOM 768 O O . PRO A 1 94 ? -5.913 -7.685 6.638 1.00 79.75 94 PRO A O 1
ATOM 771 N N . PRO A 1 95 ? -5.010 -6.392 8.245 1.00 78.00 95 PRO A N 1
ATOM 772 C CA . PRO A 1 95 ? -5.642 -5.158 7.785 1.00 78.00 95 PRO A CA 1
ATOM 773 C C . PRO A 1 95 ? -5.265 -4.834 6.341 1.00 78.00 95 PRO A C 1
ATOM 775 O O . PRO A 1 95 ? -4.148 -5.109 5.908 1.00 78.00 95 PRO A O 1
ATOM 778 N N . THR A 1 96 ? -6.180 -4.207 5.596 1.00 73.69 96 THR A N 1
ATOM 779 C CA . THR A 1 96 ? -5.950 -3.847 4.183 1.00 73.69 96 THR A CA 1
ATOM 780 C C . THR A 1 96 ? -4.699 -2.986 3.987 1.00 73.69 96 THR A C 1
ATOM 782 O O . THR A 1 96 ? -3.973 -3.194 3.013 1.00 73.69 96 THR A O 1
ATOM 785 N N . ASP A 1 97 ? -4.381 -2.131 4.959 1.00 68.88 97 ASP A N 1
ATOM 786 C CA . ASP A 1 97 ? -3.173 -1.299 5.009 1.00 68.88 97 ASP A CA 1
ATOM 787 C C . ASP A 1 97 ? -1.867 -2.107 5.032 1.00 68.88 97 ASP A C 1
ATOM 789 O O . ASP A 1 97 ? -0.834 -1.634 4.565 1.00 68.88 97 ASP A O 1
ATOM 793 N N . ASN A 1 98 ? -1.912 -3.337 5.545 1.00 69.94 98 ASN A N 1
ATOM 794 C CA . ASN A 1 98 ? -0.776 -4.254 5.623 1.00 69.94 98 AS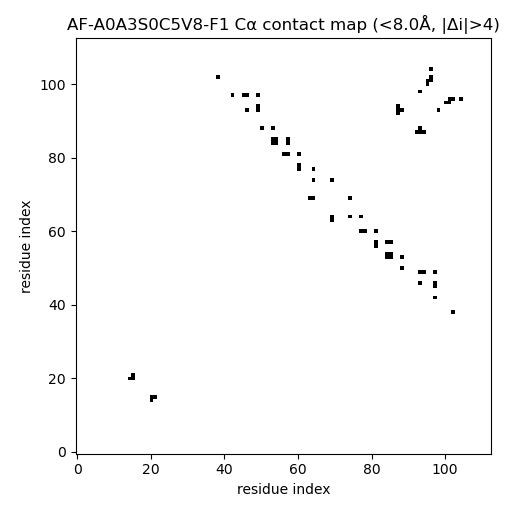N A CA 1
ATOM 795 C C . ASN A 1 98 ? -0.658 -5.148 4.381 1.00 69.94 98 ASN A C 1
ATOM 797 O O . ASN A 1 98 ? 0.308 -5.897 4.242 1.00 69.94 98 ASN A O 1
ATOM 801 N N . THR A 1 99 ? -1.644 -5.098 3.485 1.00 72.94 99 THR A N 1
ATOM 802 C CA . THR A 1 99 ? -1.633 -5.841 2.223 1.00 72.94 99 THR A CA 1
ATOM 803 C C . THR A 1 99 ? -1.054 -4.991 1.093 1.00 72.94 99 THR A C 1
ATOM 805 O O . THR A 1 99 ? -0.913 -3.776 1.211 1.00 72.94 99 THR A O 1
ATOM 808 N N . LEU A 1 100 ? -0.809 -5.607 -0.070 1.00 69.38 100 LEU A N 1
ATOM 809 C CA . LEU A 1 100 ? -0.402 -4.891 -1.292 1.00 69.38 100 LEU A CA 1
ATOM 810 C C . LEU A 1 100 ? -1.372 -3.756 -1.682 1.00 69.38 100 LEU A C 1
ATOM 812 O O . LEU A 1 100 ? -0.977 -2.814 -2.370 1.00 69.38 100 LEU A O 1
ATOM 816 N N . TRP A 1 101 ? -2.626 -3.822 -1.224 1.00 77.31 101 TRP A N 1
ATOM 817 C CA . TRP A 1 101 ? -3.635 -2.796 -1.464 1.00 77.31 101 TRP A CA 1
ATOM 818 C C . TRP A 1 101 ? -3.442 -1.536 -0.615 1.00 77.31 101 TRP A C 1
ATOM 820 O O . TRP A 1 101 ? -3.855 -0.466 -1.062 1.00 77.31 101 TRP A O 1
ATOM 830 N N . GLY A 1 102 ? -2.760 -1.604 0.532 1.00 74.44 102 GLY A N 1
ATOM 831 C CA . GLY A 1 102 ? -2.500 -0.437 1.382 1.00 74.44 102 GLY A CA 1
ATOM 832 C C . GLY A 1 102 ? -1.760 0.674 0.632 1.00 74.44 102 GLY A C 1
ATOM 833 O O . GLY A 1 102 ? -2.161 1.838 0.658 1.00 74.44 102 GLY A O 1
ATOM 834 N N . GLY A 1 103 ? -0.750 0.304 -0.164 1.00 72.81 103 GLY A N 1
ATOM 835 C CA . GLY A 1 103 ? -0.048 1.247 -1.040 1.00 72.81 103 GLY A CA 1
ATOM 836 C C . GLY A 1 103 ? -0.947 1.861 -2.121 1.00 72.81 103 GLY A C 1
ATOM 837 O O . GLY A 1 103 ? -0.835 3.050 -2.419 1.00 72.81 103 GLY A O 1
ATOM 838 N N . THR A 1 104 ? -1.872 1.077 -2.684 1.00 78.25 104 THR A N 1
ATOM 839 C CA . THR A 1 104 ? -2.812 1.565 -3.708 1.00 78.25 104 THR A CA 1
ATOM 840 C C . THR A 1 104 ? -3.872 2.505 -3.132 1.00 78.25 104 THR A C 1
ATOM 842 O O . THR A 1 104 ? -4.186 3.514 -3.758 1.00 78.25 104 THR A O 1
ATOM 845 N N . LEU A 1 105 ? -4.371 2.224 -1.923 1.00 77.94 105 LEU A N 1
ATOM 846 C CA . LEU A 1 105 ? -5.324 3.073 -1.206 1.00 77.94 105 LEU A CA 1
ATOM 847 C C . LEU A 1 105 ? -4.682 4.408 -0.814 1.00 77.94 105 LEU A C 1
ATOM 849 O O . LEU A 1 105 ? -5.278 5.461 -1.037 1.00 77.94 105 LEU A O 1
ATOM 853 N N . GLY A 1 106 ? -3.435 4.380 -0.333 1.00 76.12 106 GLY A N 1
ATOM 854 C CA . GLY A 1 106 ? -2.665 5.595 -0.065 1.00 76.12 106 GLY A CA 1
ATOM 855 C C . GLY A 1 106 ? -2.471 6.456 -1.318 1.00 76.12 106 GLY A C 1
ATOM 856 O O . GLY A 1 106 ? -2.686 7.666 -1.278 1.00 76.12 106 GLY A O 1
ATOM 857 N N . ALA A 1 107 ? -2.139 5.838 -2.456 1.00 75.81 107 ALA A N 1
ATOM 858 C CA . ALA A 1 107 ? -2.013 6.549 -3.728 1.00 75.81 107 ALA A CA 1
ATOM 859 C C . ALA A 1 107 ? -3.353 7.125 -4.224 1.00 75.81 107 ALA A C 1
ATOM 861 O O . ALA A 1 107 ? -3.378 8.242 -4.735 1.00 75.81 107 ALA A O 1
ATOM 862 N N . ALA A 1 108 ? -4.468 6.408 -4.045 1.00 79.06 108 ALA A N 1
ATOM 863 C CA . ALA A 1 108 ? -5.800 6.903 -4.397 1.00 79.06 108 ALA A CA 1
ATOM 864 C C . ALA A 1 108 ? -6.191 8.151 -3.585 1.00 79.06 108 ALA A C 1
ATOM 866 O O . ALA A 1 108 ? -6.788 9.077 -4.133 1.00 79.06 108 ALA A O 1
ATOM 867 N N . GLY A 1 109 ? -5.796 8.218 -2.309 1.00 76.25 109 GLY A N 1
ATOM 868 C CA . GLY A 1 109 ? -5.999 9.402 -1.470 1.00 76.25 109 GLY A CA 1
ATOM 869 C C . GLY A 1 109 ? -5.299 10.660 -1.998 1.00 76.25 109 GLY A C 1
ATOM 870 O O . GLY A 1 109 ? -5.840 11.752 -1.869 1.00 76.25 109 GLY A O 1
ATOM 871 N N . LEU A 1 110 ? -4.148 10.514 -2.665 1.00 77.50 110 LEU A N 1
ATOM 872 C CA . LEU A 1 110 ? -3.431 11.635 -3.289 1.00 77.50 110 LEU A CA 1
ATOM 873 C C . LEU A 1 110 ? -4.123 12.179 -4.548 1.00 77.50 110 LEU A C 1
ATOM 875 O O . LEU A 1 110 ? -3.804 13.280 -4.972 1.00 77.50 110 LEU A O 1
ATOM 879 N N . ILE A 1 111 ? -5.028 11.411 -5.163 1.00 77.56 111 ILE A N 1
ATOM 880 C CA . ILE A 1 111 ? -5.782 11.828 -6.359 1.00 77.56 111 ILE A CA 1
ATOM 881 C C . ILE A 1 111 ? -7.027 12.640 -5.971 1.00 77.56 111 ILE A C 1
ATOM 883 O O . ILE A 1 111 ? -7.515 13.441 -6.764 1.00 77.56 111 ILE A O 1
ATOM 887 N N . LEU A 1 112 ? -7.564 12.405 -4.771 1.00 65.12 112 LEU A N 1
ATOM 888 C CA . LEU A 1 112 ? -8.749 13.092 -4.249 1.00 65.12 112 LEU A CA 1
ATOM 889 C C . LEU A 1 112 ? -8.426 14.424 -3.545 1.00 65.12 112 LEU A C 1
ATOM 891 O O . LEU A 1 112 ? -9.357 15.166 -3.234 1.00 65.12 112 LEU A O 1
ATOM 895 N N . LEU A 1 113 ? -7.144 14.702 -3.290 1.00 52.84 113 LEU A N 1
ATOM 896 C CA . LEU A 1 113 ? -6.617 15.973 -2.774 1.00 52.84 113 LEU A CA 1
ATOM 897 C C . LEU A 1 113 ? -6.263 16.926 -3.920 1.00 52.84 113 LEU A C 1
ATOM 899 O O . LEU A 1 113 ? -6.559 18.132 -3.770 1.00 52.84 113 LEU A O 1
#